Protein AF-A0A931T1L8-F1 (afdb_monomer_lite)

Secondary structure (DSSP, 8-state):
---TTSEEE--SSS--EEEE-TTS-EEEESSTTSS-EEEE-SPSPP--------

Foldseek 3Di:
DDQPAQWDWEDDPQIKIWGFAQQAWIWIDSHNPPDIDTPDHDHHGDNHDDDYDD

Radius of gyration: 10.83 Å; chains: 1; bounding box: 24×23×26 Å

pLDDT: mean 91.48, std 8.19, range [54.22, 97.44]

Structure (mmCIF, N/CA/C/O backbone):
data_AF-A0A931T1L8-F1
#
_entry.id   AF-A0A931T1L8-F1
#
loop_
_atom_site.group_PDB
_atom_site.id
_atom_site.type_symbol
_atom_site.label_atom_id
_atom_site.label_alt_id
_atom_site.label_comp_id
_atom_site.label_asym_id
_atom_site.label_entity_id
_atom_site.label_seq_id
_atom_site.pdbx_PDB_ins_code
_atom_site.Cartn_x
_atom_site.Cartn_y
_atom_site.Cartn_z
_atom_site.occupancy
_atom_site.B_iso_or_equiv
_atom_site.auth_seq_id
_atom_site.auth_comp_id
_atom_site.auth_asym_id
_atom_site.auth_atom_id
_atom_site.pdbx_PDB_model_num
ATOM 1 N N . MET A 1 1 ? 3.096 8.460 13.480 1.00 54.22 1 MET A N 1
ATOM 2 C CA . MET A 1 1 ? 3.426 7.198 14.183 1.00 54.22 1 MET A CA 1
ATOM 3 C C . MET A 1 1 ? 4.191 6.319 13.212 1.00 54.22 1 MET A C 1
ATOM 5 O O . MET A 1 1 ? 3.773 6.244 12.068 1.00 54.22 1 MET A O 1
ATOM 9 N N . VAL A 1 2 ? 5.297 5.704 13.629 1.00 58.25 2 VAL A N 1
ATOM 10 C CA . VAL A 1 2 ? 6.098 4.828 12.757 1.00 58.25 2 VAL A CA 1
ATOM 11 C C . VAL A 1 2 ? 5.617 3.386 12.923 1.00 58.25 2 VAL A C 1
ATOM 13 O O . VAL A 1 2 ? 5.557 2.886 14.046 1.00 58.25 2 VAL A O 1
ATOM 16 N N . LEU A 1 3 ? 5.254 2.725 11.821 1.00 75.19 3 LEU A N 1
ATOM 17 C CA . LEU A 1 3 ? 4.933 1.297 11.792 1.00 75.19 3 LEU A CA 1
ATOM 18 C C . LEU A 1 3 ? 6.151 0.523 11.294 1.00 75.19 3 LEU A C 1
ATOM 20 O O . LEU A 1 3 ? 6.490 0.600 10.119 1.00 75.19 3 LEU A O 1
ATOM 24 N N . ARG A 1 4 ? 6.773 -0.269 12.174 1.00 81.06 4 ARG A N 1
ATOM 25 C CA . ARG A 1 4 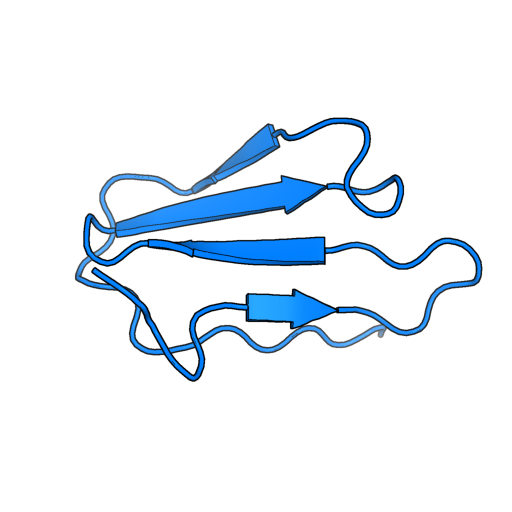? 7.947 -1.093 11.828 1.00 81.06 4 ARG A CA 1
ATOM 26 C C . ARG A 1 4 ? 7.702 -2.095 10.692 1.00 81.06 4 ARG A C 1
ATOM 28 O O . ARG A 1 4 ? 8.636 -2.453 9.998 1.00 81.06 4 ARG A O 1
ATOM 35 N N . HIS A 1 5 ? 6.461 -2.552 10.529 1.00 88.38 5 HIS A N 1
ATOM 36 C CA . HIS A 1 5 ? 6.061 -3.507 9.490 1.00 88.38 5 HIS A CA 1
ATOM 37 C C . HIS A 1 5 ? 5.061 -2.889 8.506 1.00 88.38 5 HIS A C 1
ATOM 39 O O . HIS A 1 5 ? 4.433 -3.602 7.736 1.00 88.38 5 HIS A O 1
ATOM 45 N N . GLY A 1 6 ? 4.848 -1.571 8.562 1.00 91.31 6 GLY A N 1
ATOM 46 C CA . GLY A 1 6 ? 3.835 -0.887 7.757 1.00 91.31 6 GLY A CA 1
ATOM 47 C C . GLY A 1 6 ? 4.261 -0.630 6.317 1.00 91.31 6 GLY A C 1
ATOM 48 O O . GLY A 1 6 ? 3.597 0.153 5.657 1.00 91.31 6 GLY A O 1
ATOM 49 N N . MET A 1 7 ? 5.358 -1.218 5.847 1.00 93.81 7 MET A N 1
ATOM 50 C CA . MET A 1 7 ? 5.869 -1.033 4.496 1.00 93.81 7 MET A CA 1
ATOM 51 C C . MET A 1 7 ? 6.489 -2.332 3.988 1.00 93.81 7 MET A C 1
ATOM 53 O O . MET A 1 7 ? 7.151 -3.023 4.760 1.00 93.81 7 MET A O 1
ATOM 57 N N . ASP A 1 8 ? 6.292 -2.622 2.704 1.00 96.69 8 ASP A N 1
ATOM 58 C CA . ASP A 1 8 ? 7.013 -3.666 1.975 1.00 96.69 8 ASP A CA 1
ATOM 59 C C . ASP A 1 8 ? 7.212 -3.259 0.505 1.00 96.69 8 ASP A C 1
ATOM 61 O O . ASP A 1 8 ? 6.555 -2.329 0.022 1.00 96.69 8 ASP A O 1
ATOM 65 N N . ILE A 1 9 ? 8.115 -3.944 -0.194 1.00 96.25 9 ILE A N 1
ATOM 66 C CA . ILE A 1 9 ? 8.388 -3.749 -1.623 1.00 96.25 9 ILE A CA 1
ATOM 67 C C . ILE A 1 9 ? 8.242 -5.064 -2.385 1.00 96.25 9 ILE A C 1
ATOM 69 O O . ILE A 1 9 ? 8.537 -6.136 -1.856 1.00 96.25 9 ILE A O 1
ATOM 73 N N . ASP A 1 10 ? 7.817 -4.993 -3.643 1.00 94.94 10 ASP A N 1
ATOM 74 C CA . ASP A 1 10 ? 7.862 -6.160 -4.524 1.00 94.94 10 ASP A CA 1
ATOM 75 C C . ASP A 1 10 ? 9.250 -6.353 -5.172 1.00 94.94 10 ASP A C 1
ATOM 77 O O . ASP A 1 10 ? 10.201 -5.610 -4.922 1.00 94.94 10 ASP A O 1
ATOM 81 N N . ARG A 1 11 ? 9.389 -7.429 -5.958 1.00 92.56 11 ARG A N 1
ATOM 82 C CA . ARG A 1 11 ? 10.650 -7.835 -6.606 1.00 92.56 11 ARG A CA 1
ATOM 83 C C . ARG A 1 11 ? 10.646 -7.619 -8.121 1.00 92.56 11 ARG A C 1
ATOM 85 O O . ARG A 1 11 ? 11.359 -8.323 -8.837 1.00 92.56 11 ARG A O 1
ATOM 92 N N . LEU A 1 12 ? 9.818 -6.705 -8.622 1.00 92.38 12 LEU A N 1
ATOM 93 C CA . LEU A 1 12 ? 9.818 -6.348 -10.039 1.00 92.38 12 LEU A CA 1
ATOM 94 C C . LEU A 1 12 ? 11.076 -5.543 -10.406 1.00 92.38 12 LEU A C 1
ATOM 96 O O . LEU A 1 12 ? 11.814 -5.074 -9.541 1.00 92.38 12 LEU A O 1
ATOM 100 N N . GLN A 1 13 ? 11.331 -5.391 -11.710 1.00 91.19 13 GLN A N 1
ATOM 101 C CA . GLN A 1 13 ? 12.477 -4.615 -12.201 1.00 91.19 13 GLN A CA 1
ATOM 102 C C . GLN A 1 13 ? 12.416 -3.152 -11.732 1.00 91.19 13 GLN A C 1
ATOM 104 O O . GLN A 1 13 ? 13.429 -2.597 -11.314 1.00 91.19 13 GLN A O 1
ATOM 109 N N . THR A 1 14 ? 11.220 -2.563 -11.766 1.00 92.44 14 THR A N 1
ATOM 110 C CA . THR A 1 14 ? 10.893 -1.332 -11.047 1.00 92.44 14 THR A CA 1
ATOM 111 C C . THR A 1 14 ? 10.072 -1.741 -9.828 1.00 92.44 14 THR A C 1
ATOM 113 O O . THR A 1 14 ? 8.941 -2.190 -10.016 1.00 92.44 14 THR A O 1
ATOM 116 N N . PRO A 1 15 ? 10.628 -1.663 -8.607 1.00 92.81 15 PRO A N 1
ATOM 117 C CA . PRO A 1 15 ? 9.946 -2.169 -7.428 1.00 92.81 15 PRO A CA 1
ATOM 118 C C . PRO A 1 15 ? 8.738 -1.298 -7.094 1.00 92.81 15 PRO A C 1
ATOM 120 O O . PRO A 1 15 ? 8.851 -0.075 -6.961 1.00 92.81 15 PRO A O 1
ATOM 123 N N . GLY A 1 16 ? 7.591 -1.940 -6.904 1.00 96.44 16 GLY A N 1
ATOM 124 C CA . GLY A 1 16 ? 6.446 -1.308 -6.273 1.00 96.44 16 GLY A CA 1
ATOM 125 C C . GLY A 1 16 ? 6.682 -1.145 -4.772 1.00 96.44 16 GLY A C 1
ATOM 126 O O . GLY A 1 16 ? 7.201 -2.049 -4.113 1.00 96.44 16 GLY A O 1
ATOM 127 N N . VAL A 1 17 ? 6.294 0.003 -4.219 1.00 96.81 17 VAL A N 1
ATOM 128 C CA . VAL A 1 17 ? 6.363 0.308 -2.785 1.00 96.81 17 VAL A CA 1
ATOM 129 C C . VAL A 1 17 ? 4.958 0.349 -2.209 1.00 96.81 17 VAL A C 1
ATOM 131 O O . VAL A 1 17 ? 4.095 1.042 -2.738 1.00 96.81 17 VAL A O 1
ATOM 134 N N . TYR A 1 18 ? 4.732 -0.335 -1.092 1.00 95.94 18 TYR A N 1
ATOM 135 C CA . TYR A 1 18 ? 3.419 -0.441 -0.460 1.00 95.94 18 TYR A CA 1
ATOM 136 C C . TYR A 1 18 ? 3.516 0.002 0.993 1.00 95.94 18 TYR A C 1
ATOM 138 O O . TYR A 1 18 ? 4.376 -0.476 1.726 1.00 95.94 18 TYR A O 1
ATOM 146 N N . VAL A 1 19 ? 2.631 0.902 1.426 1.00 95.44 19 VAL A N 1
ATOM 147 C CA . VAL A 1 19 ? 2.637 1.472 2.781 1.00 95.44 19 VAL A CA 1
ATOM 148 C C . VAL A 1 19 ? 1.242 1.425 3.392 1.00 95.44 19 VAL A C 1
ATOM 150 O O . VAL A 1 19 ? 0.266 1.867 2.792 1.00 95.44 19 VAL A O 1
ATOM 153 N N . GLY A 1 20 ? 1.155 0.930 4.621 1.00 94.38 20 GLY A N 1
ATOM 154 C CA . GLY A 1 20 ? -0.028 0.948 5.466 1.00 94.38 20 GLY A CA 1
ATOM 155 C C . GLY A 1 20 ? 0.116 1.951 6.605 1.00 94.38 20 GLY A C 1
ATOM 156 O O . GLY A 1 20 ? 1.169 2.049 7.236 1.00 94.38 20 GLY A O 1
ATOM 157 N N . THR A 1 21 ? -0.953 2.683 6.905 1.00 91.94 21 THR A N 1
ATOM 158 C CA . THR A 1 21 ? -0.977 3.690 7.971 1.00 91.94 21 THR A CA 1
ATOM 159 C C . THR A 1 21 ? -1.714 3.186 9.213 1.00 91.94 21 THR A C 1
ATOM 161 O O . THR A 1 21 ? -2.584 2.312 9.167 1.00 91.94 21 THR A O 1
ATOM 164 N N . THR A 1 22 ? -1.423 3.788 10.371 1.00 90.75 22 THR A N 1
ATOM 165 C CA . THR A 1 22 ? -2.152 3.4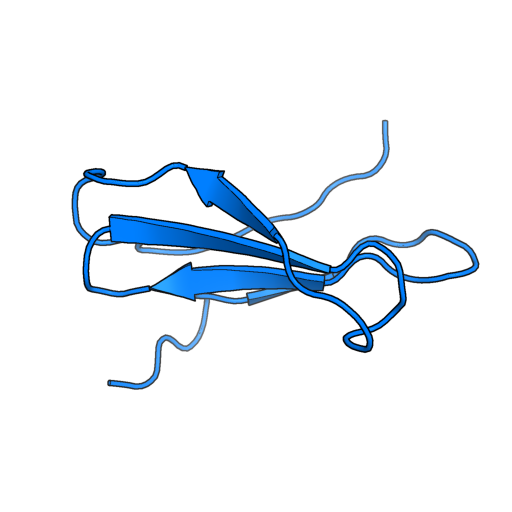76 11.614 1.00 90.75 22 THR A CA 1
ATOM 166 C C . THR A 1 22 ? -3.618 3.910 11.581 1.0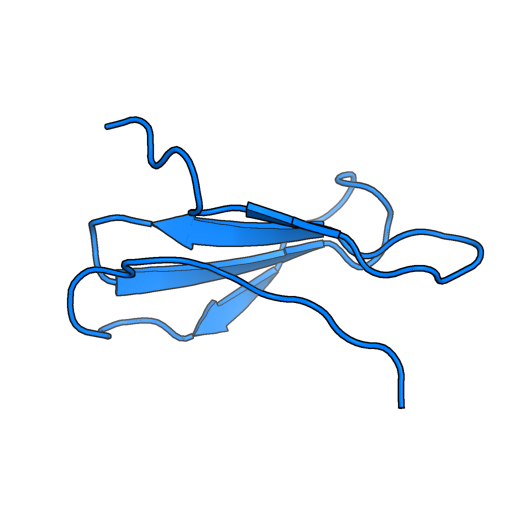0 90.75 22 THR A C 1
ATOM 168 O O . THR A 1 22 ? -4.398 3.459 12.415 1.00 90.75 22 THR A O 1
ATOM 171 N N . THR A 1 23 ? -3.969 4.797 10.650 1.00 90.62 23 THR A N 1
ATOM 172 C CA . THR A 1 23 ? -5.312 5.334 10.400 1.00 90.62 23 THR A CA 1
ATOM 173 C C . THR A 1 23 ? -6.133 4.472 9.438 1.00 90.62 23 THR A C 1
ATOM 175 O O . THR A 1 23 ? -7.296 4.785 9.200 1.00 90.62 23 THR A O 1
ATOM 178 N N . GLY A 1 24 ? -5.577 3.358 8.942 1.00 92.81 24 GLY A N 1
ATOM 179 C CA . GLY A 1 24 ? -6.333 2.385 8.152 1.00 92.81 24 GLY A CA 1
ATOM 180 C C . GLY A 1 24 ? -6.361 2.676 6.655 1.00 92.81 24 GLY A C 1
ATOM 181 O O . GLY A 1 24 ? -7.328 2.332 5.972 1.00 92.81 24 GLY A O 1
ATOM 182 N N . GLU A 1 25 ? -5.329 3.338 6.140 1.00 95.00 25 GLU A N 1
ATOM 183 C CA . GLU A 1 25 ? -5.154 3.576 4.709 1.00 95.00 25 GLU A CA 1
ATOM 184 C C . GLU A 1 25 ? -3.986 2.754 4.177 1.00 95.00 25 GLU A C 1
ATOM 186 O O . GLU A 1 25 ? -3.008 2.506 4.887 1.00 95.00 25 GLU A O 1
ATOM 191 N N . ILE A 1 26 ? -4.099 2.349 2.915 1.00 95.19 26 ILE A N 1
ATOM 192 C CA . ILE A 1 26 ? -3.041 1.670 2.175 1.00 95.19 26 ILE A CA 1
ATOM 193 C C . ILE A 1 26 ? -2.735 2.496 0.935 1.00 95.19 26 ILE A C 1
ATOM 195 O O . ILE A 1 26 ? -3.638 2.833 0.162 1.00 95.19 26 ILE A O 1
ATOM 199 N N . TYR A 1 27 ? -1.458 2.785 0.745 1.00 96.25 27 TYR A N 1
ATOM 200 C CA . TYR A 1 27 ? -0.918 3.479 -0.410 1.00 96.25 27 TYR A CA 1
ATOM 201 C C . TYR A 1 27 ? 0.053 2.566 -1.149 1.00 96.25 27 TYR A C 1
ATOM 203 O O . TYR A 1 27 ? 0.722 1.736 -0.534 1.00 96.25 27 TYR A O 1
ATOM 211 N N . ALA A 1 28 ? 0.125 2.736 -2.461 1.00 96.81 28 ALA A N 1
ATOM 212 C CA . ALA A 1 28 ? 1.117 2.091 -3.296 1.00 96.81 28 ALA A CA 1
ATOM 213 C C . ALA A 1 28 ? 1.744 3.092 -4.255 1.00 96.81 28 ALA A C 1
ATOM 215 O O . ALA A 1 28 ? 1.096 4.050 -4.680 1.00 96.81 28 ALA A O 1
ATOM 216 N N . SER A 1 29 ? 2.990 2.827 -4.601 1.00 97.44 29 SER A N 1
ATOM 217 C CA . SER A 1 29 ? 3.711 3.479 -5.674 1.00 97.44 29 SER A CA 1
ATOM 218 C C . SER A 1 29 ? 4.214 2.397 -6.627 1.00 97.44 29 SER A C 1
ATOM 220 O O . SER A 1 29 ? 4.953 1.520 -6.184 1.00 97.44 29 SER A O 1
ATOM 222 N N . PRO A 1 30 ? 3.805 2.407 -7.905 1.00 95.44 30 PRO A N 1
ATOM 223 C CA . PRO A 1 30 ? 4.275 1.442 -8.899 1.00 95.44 30 PRO A CA 1
ATOM 224 C C . PRO A 1 30 ? 5.640 1.818 -9.506 1.00 95.44 30 PRO A C 1
ATOM 226 O O . PRO A 1 30 ? 6.164 1.094 -10.347 1.00 95.44 30 PRO A O 1
ATOM 229 N N . ASP A 1 31 ? 6.195 2.964 -9.122 1.00 95.88 31 ASP A N 1
ATOM 230 C CA . ASP A 1 31 ? 7.352 3.623 -9.724 1.00 95.88 31 ASP A CA 1
ATOM 231 C C . ASP A 1 31 ? 8.394 3.995 -8.661 1.00 95.88 31 ASP A C 1
ATOM 233 O O . ASP A 1 31 ? 8.899 5.111 -8.610 1.00 95.88 31 ASP A O 1
ATOM 237 N N . ALA A 1 32 ? 8.717 3.038 -7.785 1.00 93.38 32 ALA A N 1
ATOM 238 C CA . ALA A 1 32 ? 9.783 3.152 -6.785 1.00 93.38 32 ALA A CA 1
ATOM 239 C C . ALA A 1 32 ? 9.671 4.351 -5.814 1.00 93.38 32 ALA A C 1
ATOM 241 O O . ALA A 1 32 ? 10.653 4.734 -5.177 1.00 93.38 32 ALA A O 1
ATOM 242 N N . GLY A 1 33 ? 8.471 4.899 -5.636 1.00 94.56 33 GLY A N 1
ATOM 243 C CA . GLY A 1 33 ? 8.168 6.009 -4.735 1.00 94.56 33 GLY A CA 1
AT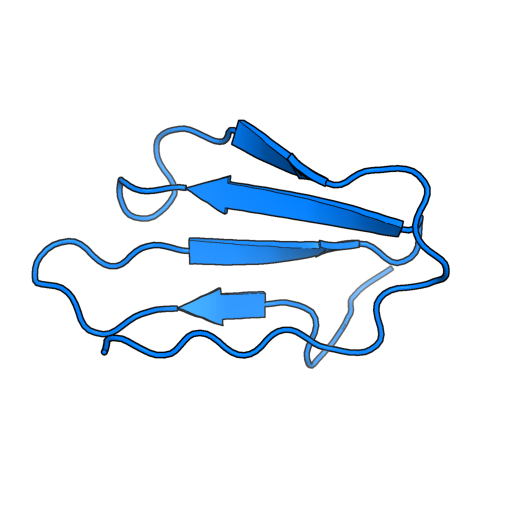OM 244 C C . GLY A 1 33 ? 7.889 7.344 -5.427 1.00 94.56 33 GLY A C 1
ATOM 245 O O . GLY A 1 33 ? 7.604 8.308 -4.711 1.00 94.56 33 GLY A O 1
ATOM 246 N N . ASP A 1 34 ? 7.944 7.418 -6.761 1.00 96.19 34 ASP A N 1
ATOM 247 C CA . ASP A 1 34 ? 7.778 8.674 -7.507 1.00 96.19 34 ASP A C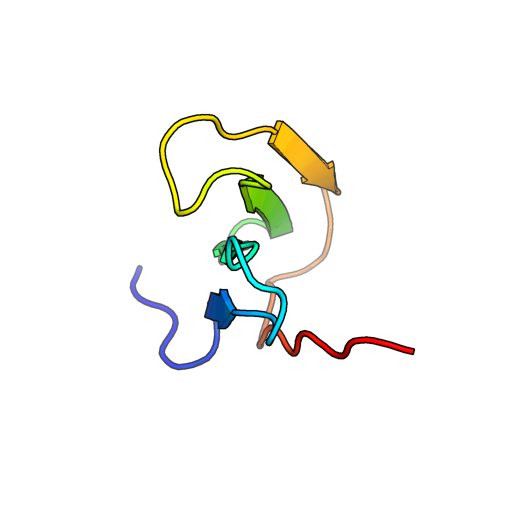A 1
ATOM 248 C C . ASP A 1 34 ? 6.326 9.177 -7.487 1.00 96.19 34 ASP A C 1
ATOM 250 O O . ASP A 1 34 ? 6.065 10.353 -7.212 1.00 96.19 34 ASP A O 1
ATOM 254 N N . THR A 1 35 ? 5.358 8.290 -7.716 1.00 96.12 35 THR A N 1
ATOM 255 C CA . THR A 1 35 ? 3.928 8.592 -7.643 1.00 96.12 35 THR A CA 1
ATOM 256 C C . THR A 1 35 ? 3.209 7.661 -6.683 1.00 96.12 35 THR A C 1
ATOM 258 O O . THR A 1 35 ? 3.529 6.486 -6.544 1.00 96.12 35 THR A O 1
ATOM 261 N N . TRP A 1 36 ? 2.207 8.201 -5.991 1.00 96.62 36 TRP A N 1
ATOM 262 C CA . TRP A 1 36 ? 1.477 7.478 -4.955 1.00 96.62 36 TRP A CA 1
ATOM 263 C C . TRP A 1 36 ? -0.011 7.457 -5.257 1.00 96.62 36 TRP A C 1
ATOM 265 O O . TRP A 1 36 ? -0.625 8.485 -5.545 1.00 96.62 36 TRP A O 1
ATOM 275 N N . MET A 1 37 ? -0.611 6.283 -5.107 1.00 96.88 37 MET A N 1
ATOM 276 C CA . MET A 1 37 ? -2.048 6.085 -5.199 1.00 96.88 37 MET A CA 1
ATOM 277 C C . MET A 1 37 ? -2.579 5.382 -3.955 1.00 96.88 37 MET A C 1
ATOM 279 O O . MET A 1 37 ? -1.931 4.511 -3.376 1.00 96.88 37 MET A O 1
ATOM 283 N N . ARG A 1 38 ? -3.789 5.753 -3.534 1.00 96.50 38 ARG A N 1
ATOM 284 C CA . ARG A 1 38 ? -4.461 5.098 -2.410 1.00 96.50 38 ARG A CA 1
ATOM 285 C C . ARG A 1 38 ? -5.182 3.848 -2.905 1.00 96.50 38 ARG A C 1
ATOM 287 O O . ARG A 1 38 ? -6.135 3.964 -3.670 1.00 96.50 38 ARG A O 1
ATOM 294 N N . LEU A 1 39 ? -4.757 2.679 -2.431 1.00 95.38 39 LEU A N 1
ATOM 295 C CA . LEU A 1 39 ? -5.371 1.391 -2.766 1.00 95.38 39 LEU A CA 1
ATOM 296 C C . LEU A 1 39 ? -6.609 1.100 -1.913 1.00 95.38 39 LEU A C 1
ATOM 298 O O . LEU A 1 39 ? -7.604 0.585 -2.413 1.00 95.38 39 LEU A O 1
ATOM 302 N N . ALA A 1 40 ? -6.560 1.440 -0.623 1.00 94.44 40 ALA A N 1
ATOM 303 C CA . ALA A 1 40 ? -7.658 1.213 0.312 1.00 94.44 40 ALA A CA 1
ATOM 304 C C . ALA A 1 40 ? -7.703 2.296 1.396 1.00 94.44 40 ALA A C 1
ATOM 306 O O . ALA A 1 40 ? -6.703 2.950 1.699 1.00 94.44 40 ALA A O 1
ATOM 307 N N . ALA A 1 41 ? -8.877 2.481 1.993 1.00 93.81 41 ALA A N 1
ATOM 308 C CA . ALA A 1 41 ? -9.102 3.404 3.099 1.00 93.81 41 ALA A CA 1
ATOM 309 C C . ALA A 1 41 ? -10.165 2.847 4.049 1.00 93.81 41 ALA A C 1
ATOM 311 O O . ALA A 1 41 ? -10.933 1.962 3.670 1.00 93.81 41 ALA A O 1
ATOM 312 N N . LYS A 1 42 ? -10.256 3.435 5.249 1.00 92.50 42 LYS A N 1
ATOM 313 C CA . LYS A 1 42 ? -11.250 3.087 6.281 1.00 92.50 42 LYS A CA 1
ATOM 314 C C . LYS A 1 42 ? -11.132 1.645 6.786 1.00 92.50 42 LYS A C 1
ATOM 316 O O . LYS A 1 42 ? -12.116 1.062 7.236 1.00 92.50 42 LYS A O 1
ATOM 321 N N . LEU A 1 43 ? -9.937 1.074 6.720 1.00 91.56 43 LEU A N 1
ATOM 322 C CA . LEU A 1 43 ? -9.642 -0.180 7.393 1.00 91.56 43 LEU A CA 1
ATOM 323 C C . LEU A 1 43 ? -9.446 0.077 8.897 1.00 91.56 43 LEU A C 1
ATOM 325 O O . LEU A 1 43 ? -9.189 1.209 9.315 1.00 91.56 43 LEU A O 1
ATOM 329 N N . PRO A 1 44 ? -9.515 -0.959 9.742 1.00 91.69 44 PRO A N 1
ATOM 330 C CA . PRO A 1 44 ? -8.891 -0.906 11.056 1.00 91.69 44 PRO A CA 1
ATOM 331 C C . PRO A 1 44 ? -7.390 -0.587 10.941 1.00 91.69 44 PRO A C 1
ATOM 333 O O . PRO A 1 44 ? -6.803 -0.654 9.859 1.00 91.69 44 PRO A O 1
ATOM 336 N N . ARG A 1 45 ? -6.743 -0.273 12.070 1.00 89.81 45 ARG A N 1
ATOM 337 C CA . ARG A 1 45 ? -5.292 -0.024 12.127 1.00 89.81 45 ARG A CA 1
ATOM 338 C C . ARG A 1 45 ? -4.521 -1.116 11.376 1.00 89.81 45 ARG A C 1
ATOM 340 O O . ARG A 1 45 ? -4.568 -2.280 11.775 1.00 89.81 45 ARG A O 1
ATOM 347 N N . VAL A 1 46 ? -3.753 -0.722 10.359 1.00 90.25 46 VAL A N 1
ATOM 348 C CA . VAL A 1 46 ? -2.877 -1.649 9.635 1.00 90.25 46 VAL A CA 1
ATOM 349 C C . VAL A 1 46 ? -1.749 -2.095 10.563 1.00 90.25 46 VAL A C 1
ATOM 351 O O . VAL A 1 46 ? -1.066 -1.268 11.172 1.00 90.25 46 VAL A O 1
ATOM 354 N N . GLN A 1 47 ? -1.583 -3.411 10.707 1.00 91.56 47 GLN A N 1
ATOM 355 C CA . GLN A 1 47 ? -0.547 -4.004 11.561 1.00 91.56 47 GLN A CA 1
ATOM 356 C C . GLN A 1 47 ? 0.735 -4.330 10.790 1.00 91.56 47 GLN A C 1
ATOM 358 O O . GLN A 1 47 ? 1.824 -4.265 11.363 1.00 91.56 47 GLN A O 1
ATOM 363 N N . GLY A 1 48 ? 0.611 -4.637 9.500 1.00 92.25 48 GLY A N 1
ATOM 364 C CA . GLY A 1 48 ? 1.742 -4.852 8.615 1.00 92.25 48 GLY A CA 1
ATOM 365 C C . GLY A 1 48 ? 1.330 -4.958 7.150 1.00 92.25 48 GLY A C 1
ATOM 366 O O . GLY A 1 48 ? 0.145 -5.102 6.849 1.00 92.25 48 GLY A O 1
ATOM 367 N N . ILE A 1 49 ? 2.319 -4.863 6.267 1.00 93.94 49 ILE A N 1
ATOM 368 C CA . ILE A 1 49 ? 2.206 -5.031 4.819 1.00 93.94 49 ILE A CA 1
ATOM 369 C C . ILE A 1 49 ? 3.142 -6.166 4.394 1.00 93.94 49 ILE A C 1
ATOM 371 O O . ILE A 1 49 ? 4.221 -6.334 4.960 1.00 93.94 49 ILE A O 1
ATOM 375 N N . THR A 1 50 ? 2.713 -6.959 3.416 1.00 95.19 50 THR A N 1
ATOM 376 C CA . THR A 1 50 ? 3.559 -7.943 2.737 1.00 95.19 50 THR A CA 1
ATOM 377 C C . THR A 1 50 ? 3.218 -7.923 1.255 1.00 95.19 50 THR A C 1
ATOM 379 O O . THR A 1 50 ? 2.051 -8.080 0.893 1.00 95.19 50 THR A O 1
ATOM 382 N N . ALA A 1 51 ? 4.222 -7.708 0.416 1.00 93.62 51 ALA A N 1
ATOM 383 C CA . ALA A 1 51 ? 4.118 -7.703 -1.031 1.00 93.62 51 ALA A CA 1
ATOM 384 C C . ALA A 1 51 ? 4.674 -9.020 -1.589 1.00 93.62 51 ALA A C 1
ATOM 386 O O . ALA A 1 51 ? 5.729 -9.506 -1.183 1.00 93.62 51 ALA A O 1
ATOM 387 N N . ALA A 1 52 ? 3.952 -9.616 -2.534 1.00 90.44 52 ALA A N 1
ATOM 388 C CA . ALA A 1 52 ? 4.381 -10.816 -3.240 1.00 90.44 52 ALA A CA 1
ATOM 389 C C . ALA A 1 52 ? 4.041 -10.675 -4.724 1.00 90.44 52 ALA A C 1
ATOM 391 O O . ALA A 1 52 ? 2.955 -10.217 -5.073 1.00 90.44 52 ALA A O 1
ATOM 392 N N . VAL A 1 53 ? 4.978 -11.077 -5.581 1.00 87.75 53 VAL A N 1
ATOM 393 C CA . VAL A 1 53 ? 4.751 -11.214 -7.023 1.00 87.75 53 VAL A CA 1
ATOM 394 C C . VAL A 1 53 ? 4.293 -12.650 -7.272 1.00 87.75 53 VAL A C 1
ATOM 396 O O . VAL A 1 53 ? 4.925 -13.575 -6.754 1.00 87.75 53 VAL A O 1
ATOM 399 N N . VAL A 1 54 ? 3.188 -12.819 -8.004 1.00 76.88 54 VAL A N 1
ATOM 400 C CA . VAL A 1 54 ? 2.618 -14.125 -8.391 1.00 76.88 54 VAL A CA 1
ATOM 401 C C . VAL A 1 54 ? 3.053 -14.481 -9.803 1.00 76.88 54 VAL A C 1
ATOM 403 O O . VAL A 1 54 ? 3.058 -13.560 -10.650 1.00 76.88 54 VAL A O 1
#

Sequence (54 aa):
MVLRHGMDIDRLQTPGVY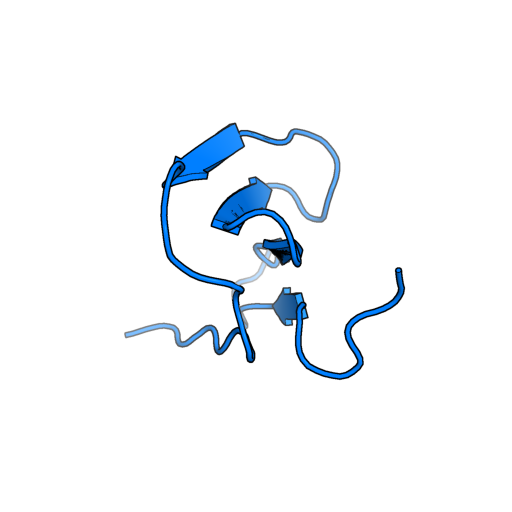VGTTTGEIYASPDAGDTWMRLAAKLPRVQGITAAVV